Protein AF-A0A453NN28-F1 (afdb_monomer_lite)

Foldseek 3Di:
DDDDDDDDDDDDDDDDDDPPDDDDDPPPPPPPPPDPVPDPVVVVVVCVVVVVVVVVCCCVPPVPPDPDDDDPCCVVVPNVPHPDDDDDPDDDDPPD

pLDDT: mean 73.57, std 19.94, range [37.91, 94.44]

Structure (mmCIF, N/CA/C/O backbone):
data_AF-A0A453NN28-F1
#
_entry.id   AF-A0A453NN28-F1
#
loop_
_atom_site.group_PDB
_atom_site.id
_atom_site.type_symbol
_atom_site.label_atom_id
_atom_site.label_alt_id
_atom_site.label_comp_id
_atom_site.label_asym_id
_atom_site.label_entity_id
_atom_site.label_seq_id
_atom_site.pdbx_PDB_ins_code
_atom_site.Cartn_x
_atom_site.Cartn_y
_atom_site.Cartn_z
_atom_site.occupancy
_atom_site.B_iso_or_equiv
_atom_site.auth_seq_id
_atom_site.auth_comp_id
_atom_site.auth_asym_id
_atom_site.auth_atom_id
_atom_site.pdbx_PDB_model_num
ATOM 1 N N . MET A 1 1 ? -68.437 -32.005 58.877 1.00 40.53 1 MET A N 1
ATOM 2 C CA . MET A 1 1 ? -67.161 -31.719 59.571 1.00 40.53 1 MET A CA 1
ATOM 3 C C . MET A 1 1 ? -66.806 -30.271 59.241 1.00 40.53 1 MET A C 1
ATOM 5 O O . MET A 1 1 ? -66.556 -29.997 58.081 1.00 40.53 1 MET A O 1
ATOM 9 N N . ALA A 1 2 ? -67.207 -29.295 60.065 1.00 37.91 2 ALA A N 1
ATOM 10 C CA . ALA A 1 2 ? -66.466 -28.763 61.225 1.00 37.91 2 ALA A CA 1
ATOM 11 C C . ALA A 1 2 ? -65.130 -28.114 60.818 1.00 37.91 2 ALA A C 1
ATOM 13 O O . ALA A 1 2 ? -64.340 -28.780 60.171 1.00 37.91 2 ALA A O 1
ATOM 14 N N . PHE A 1 3 ? -64.737 -26.896 61.184 1.00 40.03 3 PHE A N 1
ATOM 15 C CA . PHE A 1 3 ? -65.337 -25.701 61.786 1.00 40.03 3 PHE A CA 1
ATOM 16 C C . PHE A 1 3 ? -64.256 -24.609 61.607 1.00 40.03 3 PHE A C 1
ATOM 18 O O . PHE A 1 3 ? -63.064 -24.907 61.650 1.00 40.03 3 PHE A O 1
ATOM 25 N N . PHE A 1 4 ? -64.665 -23.353 61.434 1.00 43.19 4 PHE A N 1
ATOM 26 C CA . PHE A 1 4 ? -63.816 -22.172 61.630 1.00 43.19 4 PHE A CA 1
ATOM 27 C C . PHE A 1 4 ? -63.118 -22.198 63.003 1.00 43.19 4 PHE A C 1
ATOM 29 O O . PHE A 1 4 ? -63.772 -22.577 63.976 1.00 43.19 4 PHE A O 1
ATOM 36 N N . ARG A 1 5 ? -61.873 -21.686 63.074 1.00 44.00 5 ARG A N 1
ATOM 37 C CA . ARG A 1 5 ? -61.206 -20.935 64.179 1.00 44.00 5 ARG A CA 1
ATOM 38 C C . ARG A 1 5 ? -59.683 -21.185 64.135 1.00 44.00 5 ARG A C 1
ATOM 40 O O . ARG A 1 5 ? -59.266 -22.305 63.916 1.00 44.00 5 ARG A O 1
ATOM 47 N N . GLY A 1 6 ? -58.799 -20.212 64.331 1.00 44.22 6 GLY A N 1
ATOM 48 C CA . GLY A 1 6 ? -59.009 -18.936 64.988 1.00 44.22 6 GLY A CA 1
ATOM 49 C C . GLY A 1 6 ? -57.873 -17.939 64.773 1.00 44.22 6 GLY A C 1
ATOM 50 O O . GLY A 1 6 ? -56.741 -18.275 64.437 1.00 44.22 6 GLY A O 1
ATOM 51 N N . LEU A 1 7 ? -58.257 -16.689 65.005 1.00 45.81 7 LEU A N 1
ATOM 52 C CA . LEU A 1 7 ? -57.401 -15.575 65.364 1.00 45.81 7 LEU A CA 1
ATOM 53 C C . LEU A 1 7 ? -56.619 -15.901 66.643 1.00 45.81 7 LEU A C 1
ATOM 55 O O . LEU A 1 7 ? -57.210 -16.318 67.637 1.00 45.81 7 LEU A O 1
ATOM 59 N N . ALA A 1 8 ? -55.329 -15.588 66.635 1.00 48.78 8 ALA A N 1
ATOM 60 C CA . ALA A 1 8 ? -54.583 -15.225 67.830 1.00 48.78 8 ALA A CA 1
ATOM 61 C C . ALA A 1 8 ? -53.685 -14.035 67.472 1.00 48.78 8 ALA A C 1
ATOM 63 O O . ALA A 1 8 ? -52.553 -14.178 67.017 1.00 48.78 8 ALA A O 1
ATOM 64 N N . ALA A 1 9 ? -54.245 -12.838 67.640 1.00 47.53 9 ALA A N 1
ATOM 65 C CA . ALA A 1 9 ? -53.453 -11.665 67.959 1.00 47.53 9 ALA A CA 1
ATOM 66 C C . ALA A 1 9 ? -52.768 -11.897 69.316 1.00 47.53 9 ALA A C 1
ATOM 68 O O . ALA A 1 9 ? -53.333 -12.597 70.152 1.00 47.53 9 ALA A O 1
ATOM 69 N N . VAL A 1 10 ? -51.597 -11.286 69.529 1.00 52.34 10 VAL A N 1
ATOM 70 C CA . VAL A 1 10 ? -51.208 -10.548 70.752 1.00 52.34 10 VAL A CA 1
ATOM 71 C C . VAL A 1 10 ? -49.682 -10.364 70.779 1.00 52.34 10 VAL A C 1
ATOM 73 O O . VAL A 1 10 ? -48.903 -11.274 71.029 1.00 52.34 10 VAL A O 1
ATOM 76 N N . SER A 1 11 ? -49.306 -9.115 70.494 1.00 41.62 11 SER A N 1
ATOM 77 C CA . SER A 1 11 ? -48.256 -8.310 71.124 1.00 41.62 11 SER A CA 1
ATOM 78 C C . SER A 1 11 ? -46.853 -8.892 71.347 1.00 41.62 11 SER A C 1
ATOM 80 O O . SER A 1 11 ? -46.639 -9.741 72.208 1.00 41.62 11 SER A O 1
ATOM 82 N N . ARG A 1 12 ? -45.859 -8.184 70.800 1.00 43.38 12 ARG A N 1
ATOM 83 C CA . ARG A 1 12 ? -44.803 -7.581 71.629 1.00 43.38 12 ARG A CA 1
ATOM 84 C C . ARG A 1 12 ? -44.300 -6.292 70.991 1.00 43.38 12 ARG A C 1
ATOM 86 O O . ARG A 1 12 ? -43.534 -6.280 70.037 1.00 43.38 12 ARG A O 1
ATOM 93 N N . LEU A 1 13 ? -44.774 -5.205 71.579 1.00 49.69 13 LEU A N 1
ATOM 94 C CA . LEU A 1 13 ? -44.190 -3.881 71.532 1.00 49.69 13 LEU A CA 1
ATOM 95 C C . LEU A 1 13 ? -42.740 -3.973 72.047 1.00 49.69 13 LEU A C 1
ATOM 97 O O . LEU A 1 13 ? -42.524 -4.362 73.196 1.00 49.69 13 LEU A O 1
ATOM 101 N N . ARG A 1 14 ? -41.746 -3.594 71.239 1.00 42.19 14 ARG A N 1
ATOM 102 C CA . ARG A 1 14 ? -40.473 -3.099 71.776 1.00 42.19 14 ARG A CA 1
ATOM 103 C C . ARG A 1 14 ? -40.037 -1.869 70.996 1.00 42.19 14 ARG A C 1
ATOM 105 O O . ARG A 1 14 ? -39.686 -1.920 69.827 1.00 42.19 14 ARG A O 1
ATOM 112 N N . SER A 1 15 ? -40.138 -0.770 71.717 1.00 41.38 15 SER A N 1
ATOM 113 C CA . SER A 1 15 ? -39.672 0.571 71.432 1.00 41.38 15 SER A CA 1
ATOM 114 C C . SER A 1 15 ? -38.149 0.672 71.317 1.00 41.38 15 SER A C 1
ATOM 116 O O . SER A 1 15 ? -37.423 -0.126 71.916 1.00 41.38 15 SER A O 1
ATOM 118 N N . ARG A 1 16 ? -37.742 1.743 70.613 1.00 42.59 16 ARG A N 1
ATOM 119 C CA . ARG A 1 16 ? -36.457 2.483 70.545 1.00 42.59 16 ARG A CA 1
ATOM 120 C C . ARG A 1 16 ? -36.122 2.664 69.061 1.00 42.59 16 ARG A C 1
ATOM 122 O O . ARG A 1 16 ? -35.618 1.754 68.428 1.00 42.59 16 ARG A O 1
ATOM 129 N N . MET A 1 17 ? -36.579 3.726 68.398 1.00 41.53 17 MET A N 1
ATOM 130 C CA . MET A 1 17 ? -36.077 5.098 68.564 1.00 41.53 17 MET A CA 1
ATOM 131 C C . MET A 1 17 ? -34.545 5.092 68.644 1.00 41.53 17 MET A C 1
ATOM 133 O O . MET A 1 17 ? -33.962 5.208 69.715 1.00 41.53 17 MET A O 1
ATOM 137 N N . GLY A 1 18 ? -33.932 4.860 67.485 1.00 38.78 18 GLY A N 1
ATOM 138 C CA . GLY A 1 18 ? -32.558 5.214 67.161 1.00 38.78 18 GLY A CA 1
ATOM 139 C C . GLY A 1 18 ? -32.631 6.082 65.914 1.00 38.78 18 GLY A C 1
ATOM 140 O O . GLY A 1 18 ? -32.691 5.578 64.797 1.00 38.78 18 GLY A O 1
ATOM 141 N N . GLN A 1 19 ? -32.783 7.383 66.133 1.00 48.28 19 GLN A N 1
ATOM 142 C CA . GLN A 1 19 ? -32.461 8.385 65.135 1.00 48.28 19 GLN A CA 1
ATOM 143 C C . GLN A 1 19 ? -30.948 8.319 64.938 1.00 48.28 19 GLN A C 1
ATOM 145 O O . GLN A 1 19 ? -30.228 8.792 65.808 1.00 48.28 19 GLN A O 1
ATOM 150 N N . ASP A 1 20 ? -30.474 7.783 63.820 1.00 39.62 20 ASP A N 1
ATOM 151 C CA . ASP A 1 20 ? -29.130 8.110 63.350 1.00 39.62 20 ASP A CA 1
ATOM 152 C C . ASP A 1 20 ? -29.274 9.143 62.239 1.00 39.62 20 ASP A C 1
ATOM 154 O O . ASP A 1 20 ? -29.247 8.869 61.041 1.00 39.62 20 ASP A O 1
ATOM 158 N N . ALA A 1 21 ? -29.482 10.381 62.685 1.00 46.91 21 ALA A N 1
ATOM 159 C CA . ALA A 1 21 ? -29.092 11.536 61.911 1.00 46.91 21 ALA A CA 1
ATOM 160 C C . ALA A 1 21 ? -27.560 11.558 61.859 1.00 46.91 21 ALA A C 1
ATOM 162 O O . ALA A 1 21 ? 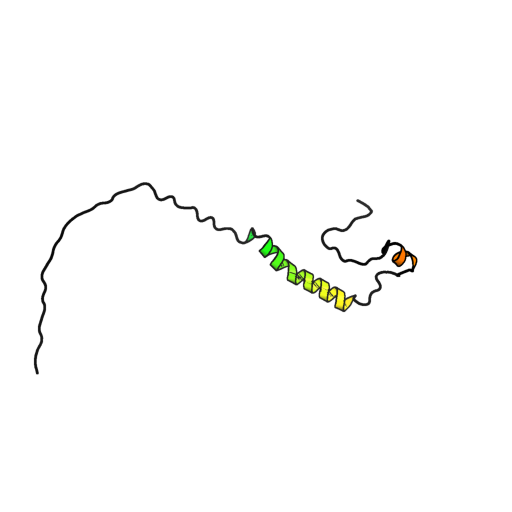-26.904 11.970 62.809 1.00 46.91 21 ALA A O 1
ATOM 163 N N . THR A 1 22 ? -26.990 11.154 60.730 1.00 51.28 22 THR A N 1
ATOM 164 C CA . THR A 1 22 ? -25.733 11.736 60.254 1.00 51.28 22 THR A CA 1
ATOM 165 C C . THR A 1 22 ? -25.948 12.205 58.825 1.00 51.28 22 THR A C 1
ATOM 167 O O . THR A 1 22 ? -25.788 11.500 57.835 1.00 51.28 22 THR A O 1
ATOM 170 N N . THR A 1 23 ? -26.362 13.464 58.731 1.00 54.44 23 THR A N 1
ATOM 171 C CA . THR A 1 23 ? -25.927 14.327 57.642 1.00 54.44 23 THR A CA 1
ATOM 172 C C . THR A 1 23 ? -24.400 14.280 57.534 1.00 54.44 23 THR A C 1
ATOM 174 O O . THR A 1 23 ? -23.723 14.182 58.555 1.00 54.44 23 THR A O 1
ATOM 177 N N . LEU A 1 24 ? -23.901 14.524 56.318 1.00 51.97 24 LEU A N 1
ATOM 178 C CA . LEU A 1 24 ? -22.509 14.843 55.965 1.00 51.97 24 LEU A CA 1
ATOM 179 C C . LEU A 1 24 ? -21.611 13.623 55.710 1.00 51.97 24 LEU A C 1
ATOM 181 O O . LEU A 1 24 ? -20.952 13.106 56.602 1.00 51.97 24 LEU A O 1
ATOM 185 N N . GLY A 1 25 ? -21.533 13.208 54.444 1.00 52.38 25 GLY A N 1
ATOM 186 C CA . GLY A 1 25 ? -20.520 12.235 54.025 1.00 52.38 25 GLY A CA 1
ATOM 187 C C . GLY A 1 25 ? -20.801 11.470 52.737 1.00 52.38 25 GLY A C 1
ATOM 188 O O . GLY A 1 25 ? -20.056 10.557 52.406 1.00 52.38 25 GLY A O 1
ATOM 189 N N . GLY A 1 26 ? -21.859 11.799 51.993 1.00 53.00 26 GLY A N 1
ATOM 190 C CA . GLY A 1 26 ? -22.084 11.219 50.672 1.00 53.00 26 GLY A CA 1
ATOM 191 C C . GLY A 1 26 ? -21.149 11.854 49.650 1.00 53.00 26 GLY A C 1
ATOM 192 O O . GLY A 1 26 ? -21.542 12.804 48.977 1.00 53.00 26 GLY A O 1
ATOM 193 N N . VAL A 1 27 ? -19.917 11.352 49.528 1.00 60.47 27 VAL A N 1
ATOM 194 C CA . VAL A 1 27 ? -19.091 11.615 48.345 1.00 60.47 27 VAL A CA 1
ATOM 195 C C . VAL A 1 27 ? -19.843 11.003 47.170 1.00 60.47 27 VAL A C 1
ATOM 197 O O . VAL A 1 27 ? -19.804 9.798 46.931 1.00 60.47 27 VAL A O 1
ATOM 200 N N . ARG A 1 28 ? -20.622 11.834 46.479 1.00 60.12 28 ARG A N 1
ATOM 201 C CA . ARG A 1 28 ? -21.230 11.490 45.201 1.00 60.12 28 ARG A CA 1
ATOM 202 C C . ARG A 1 28 ? -20.074 11.355 44.224 1.00 60.12 28 ARG A C 1
ATOM 204 O O . ARG A 1 28 ? -19.636 12.347 43.649 1.00 60.12 28 ARG A O 1
ATOM 211 N N . TRP A 1 29 ? -19.548 10.139 44.098 1.00 53.62 29 TRP A N 1
ATOM 212 C CA . TRP A 1 29 ? -18.617 9.784 43.041 1.00 53.62 29 TRP A CA 1
ATOM 213 C C . TRP A 1 29 ? -19.269 10.211 41.734 1.00 53.62 29 TRP A C 1
ATOM 215 O O . TRP A 1 29 ? -20.337 9.716 41.365 1.00 53.62 29 TRP A O 1
ATOM 225 N N . LEU A 1 30 ? -18.687 11.224 41.097 1.00 61.38 30 LEU A N 1
ATOM 226 C CA . LEU A 1 30 ? -19.071 11.610 39.758 1.00 61.38 30 LEU A CA 1
ATOM 227 C C . LEU A 1 30 ? -18.759 10.378 38.908 1.00 61.38 30 LEU A C 1
ATOM 229 O O . LEU A 1 30 ? -17.595 10.076 38.654 1.00 61.38 30 LEU A O 1
ATOM 233 N N . GLN A 1 31 ? -19.788 9.607 38.562 1.00 60.59 31 GLN A N 1
ATOM 234 C CA . GLN A 1 31 ? -19.670 8.556 37.570 1.00 60.59 31 GLN A CA 1
ATOM 235 C C . GLN A 1 31 ? -19.346 9.276 36.265 1.00 60.59 31 GLN A C 1
ATOM 237 O O . GLN A 1 31 ? -20.235 9.780 35.580 1.00 60.59 31 GLN A O 1
ATOM 242 N N . MET A 1 32 ? -18.051 9.415 35.996 1.00 59.56 32 MET A N 1
ATOM 243 C CA . MET A 1 32 ? -17.528 9.920 34.744 1.00 59.56 32 MET A CA 1
ATOM 244 C C . MET A 1 32 ? -17.968 8.915 33.690 1.00 59.56 32 MET A C 1
ATOM 246 O O . MET A 1 32 ? -17.394 7.838 33.560 1.00 59.56 32 MET A O 1
ATOM 250 N N . GLN A 1 33 ? -19.075 9.224 33.017 1.00 57.38 33 GLN A N 1
ATOM 251 C CA . GLN A 1 33 ? -19.481 8.509 31.823 1.00 57.38 33 GLN A CA 1
ATOM 252 C C . GLN A 1 33 ? -18.376 8.772 30.805 1.00 57.38 33 GLN A C 1
ATOM 254 O O . GLN A 1 33 ? -18.274 9.866 30.254 1.00 57.38 33 GLN A O 1
ATOM 259 N N . SER A 1 34 ? -17.479 7.801 30.649 1.00 56.66 34 SER A N 1
ATOM 260 C CA . SER A 1 34 ? -16.503 7.788 29.573 1.00 56.66 34 SER A CA 1
ATOM 261 C C . SER A 1 34 ? -17.287 7.853 28.269 1.00 56.66 34 SER A C 1
ATOM 263 O O . SER A 1 34 ? -18.005 6.908 27.937 1.00 56.66 34 SER A O 1
ATOM 265 N N . ALA A 1 35 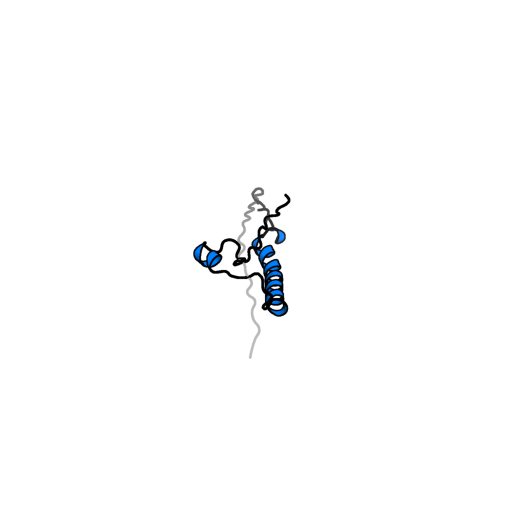? -17.211 8.986 27.574 1.00 59.88 35 ALA A N 1
ATOM 266 C CA . ALA A 1 35 ? -17.753 9.105 26.234 1.00 59.88 35 ALA A CA 1
ATOM 267 C C . ALA A 1 35 ? -17.110 8.010 25.373 1.00 59.88 35 ALA A C 1
ATOM 269 O O . ALA A 1 35 ? -15.885 7.897 25.323 1.00 59.88 35 ALA A O 1
ATOM 270 N N . SER A 1 36 ? -17.936 7.186 24.732 1.00 58.41 36 SER A N 1
ATOM 271 C CA . SER A 1 36 ? -17.498 6.105 23.841 1.00 58.41 36 SER A CA 1
ATOM 272 C C . SER A 1 36 ? -16.671 6.605 22.648 1.00 58.41 36 SER A C 1
ATOM 274 O O . SER A 1 36 ? -15.950 5.823 22.048 1.00 58.41 36 SER A O 1
ATOM 276 N N . ASP A 1 37 ? -16.722 7.909 22.357 1.00 57.53 37 ASP A N 1
ATOM 277 C CA . ASP A 1 37 ? -15.942 8.592 21.314 1.00 57.53 37 ASP A CA 1
ATOM 278 C C . ASP A 1 37 ? -14.440 8.744 21.616 1.00 57.53 37 ASP A C 1
ATOM 280 O O . ASP A 1 37 ? -13.676 9.165 20.751 1.00 57.53 37 ASP A O 1
ATOM 284 N N . LEU A 1 38 ? -13.990 8.442 22.838 1.00 67.19 38 LEU A N 1
ATOM 285 C CA . LEU A 1 38 ? -12.598 8.661 23.258 1.00 67.19 38 LEU A CA 1
ATOM 286 C C . LEU A 1 38 ? -11.702 7.423 23.107 1.00 67.19 38 LEU A C 1
ATOM 288 O O . LEU A 1 38 ? -10.509 7.499 23.404 1.00 67.19 38 LEU A O 1
ATOM 292 N N . ASP A 1 39 ? -12.250 6.281 22.681 1.00 83.94 39 ASP A N 1
ATOM 293 C CA . ASP A 1 39 ? -11.469 5.056 22.522 1.00 83.94 39 ASP A CA 1
ATOM 294 C C . ASP A 1 39 ? -10.925 4.904 21.094 1.00 83.94 39 ASP A C 1
ATOM 296 O O . ASP A 1 39 ? -11.640 4.564 20.150 1.00 83.94 39 ASP A O 1
ATOM 300 N N . LEU A 1 40 ? -9.611 5.096 20.954 1.00 86.31 40 LEU A N 1
ATOM 301 C CA . LEU A 1 40 ? -8.885 4.961 19.689 1.00 86.31 40 LEU A CA 1
ATOM 302 C C . LEU A 1 40 ? -9.037 3.559 19.074 1.00 86.31 40 LEU A C 1
ATOM 304 O O . LEU A 1 40 ? -9.025 3.403 17.853 1.00 86.31 40 LEU A O 1
ATOM 308 N N . ARG A 1 41 ? -9.189 2.521 19.909 1.00 86.69 41 ARG A N 1
ATOM 309 C CA . ARG A 1 41 ? -9.408 1.151 19.425 1.00 86.69 41 ARG A CA 1
ATOM 310 C C . ARG A 1 41 ? -10.737 1.013 18.696 1.00 86.69 41 ARG A C 1
ATOM 312 O O . ARG A 1 41 ? -10.767 0.385 17.641 1.00 86.69 41 ARG A O 1
ATOM 319 N N . SER A 1 42 ? -11.795 1.594 19.248 1.00 86.69 42 SER A N 1
ATOM 320 C CA . SER A 1 42 ? -13.132 1.562 18.657 1.00 86.69 42 SER A CA 1
ATOM 321 C C . SER A 1 42 ? -13.152 2.281 17.302 1.00 86.69 42 SER A C 1
ATOM 323 O O . SER A 1 42 ? -13.625 1.714 16.321 1.00 86.69 42 SER A O 1
ATOM 325 N N . GLN A 1 43 ? -12.502 3.445 17.197 1.00 88.31 43 GLN A N 1
ATOM 326 C CA . GLN A 1 43 ? -12.368 4.169 15.925 1.00 88.31 43 GLN A CA 1
ATOM 327 C C . GLN A 1 43 ? -11.589 3.374 14.866 1.00 88.31 43 GLN A C 1
ATOM 329 O O . GLN A 1 43 ? -12.019 3.258 13.720 1.00 88.31 43 GLN A O 1
ATOM 334 N N . LEU A 1 44 ? -10.462 2.758 15.240 1.00 87.19 44 LEU A N 1
ATOM 335 C CA . LEU A 1 44 ? -9.713 1.901 14.314 1.00 87.19 44 LEU A CA 1
ATOM 336 C C . LEU A 1 44 ? -10.537 0.691 13.865 1.00 87.19 44 LEU A C 1
ATOM 338 O O . LEU A 1 44 ? -10.468 0.296 12.702 1.00 87.19 44 LEU A O 1
ATOM 342 N N . GLN A 1 45 ? -11.330 0.107 14.764 1.00 89.19 45 GLN A N 1
ATOM 343 C CA . GLN A 1 45 ? -12.188 -1.028 14.442 1.00 89.19 45 GLN A CA 1
ATOM 344 C C . GLN A 1 45 ? -13.243 -0.681 13.385 1.00 89.19 45 GLN A C 1
ATOM 346 O O . GLN A 1 45 ? -13.538 -1.523 12.538 1.00 89.19 45 GLN A O 1
ATOM 351 N N . GLU A 1 46 ? -13.767 0.542 13.395 1.00 89.88 46 GLU A N 1
ATOM 352 C CA . GLU A 1 46 ? -14.713 1.026 12.383 1.00 89.88 46 GLU A CA 1
ATOM 353 C C . GLU A 1 46 ? -14.050 1.263 11.018 1.00 89.88 46 GLU A C 1
ATOM 355 O O . GLU A 1 46 ? -14.661 0.993 9.986 1.00 89.88 46 GLU A O 1
ATOM 360 N N . MET A 1 47 ? -12.784 1.697 10.992 1.00 89.19 47 MET A N 1
ATOM 361 C CA . MET A 1 47 ? -12.050 1.994 9.751 1.00 89.19 47 MET A CA 1
ATOM 362 C C . MET A 1 47 ? -11.433 0.755 9.074 1.00 89.19 47 MET A C 1
ATOM 364 O O . MET A 1 47 ? -11.226 0.743 7.859 1.00 89.19 47 MET A O 1
ATOM 368 N N . ILE A 1 48 ? -11.120 -0.303 9.832 1.00 92.50 48 ILE A N 1
ATOM 369 C CA . ILE A 1 48 ? -10.476 -1.525 9.310 1.00 92.50 48 ILE A CA 1
ATOM 370 C C . ILE A 1 48 ? -11.255 -2.182 8.150 1.00 92.50 48 ILE A C 1
ATOM 372 O O . ILE A 1 48 ? -10.618 -2.519 7.145 1.00 92.50 48 ILE A O 1
ATOM 376 N N . PRO A 1 49 ? -12.587 -2.391 8.229 1.00 94.44 49 PRO A N 1
ATOM 377 C CA . PRO A 1 49 ? -13.348 -3.048 7.165 1.00 94.44 49 PRO A CA 1
ATOM 378 C C . PRO A 1 49 ? -13.251 -2.319 5.823 1.00 94.44 49 PRO A C 1
ATOM 380 O O . PRO A 1 49 ? -13.086 -2.958 4.784 1.00 94.44 49 PRO A O 1
ATOM 383 N N . GLU A 1 50 ? -13.273 -0.986 5.844 1.00 93.75 50 GLU A N 1
ATOM 384 C CA . GLU A 1 50 ? -13.149 -0.170 4.637 1.00 93.75 50 GLU A CA 1
ATOM 385 C C . GLU A 1 50 ? -11.792 -0.387 3.952 1.00 93.75 50 GLU A C 1
ATOM 387 O O . GLU A 1 50 ? -11.728 -0.629 2.744 1.00 93.75 50 GLU A O 1
ATOM 392 N N . GLN A 1 51 ? -10.697 -0.377 4.721 1.00 92.19 51 GLN A N 1
ATOM 393 C CA . GLN A 1 51 ? -9.354 -0.603 4.176 1.00 92.19 51 GLN A CA 1
ATOM 394 C C . GLN A 1 51 ? -9.180 -2.029 3.639 1.00 92.19 51 GLN A C 1
ATOM 396 O O . GLN A 1 51 ? -8.561 -2.233 2.592 1.00 92.19 51 GLN A O 1
ATOM 401 N N . GLN A 1 52 ? -9.777 -3.025 4.301 1.00 91.62 52 GLN A N 1
ATOM 402 C CA . GLN A 1 52 ? -9.787 -4.400 3.799 1.00 91.62 52 GLN A CA 1
ATOM 403 C C . GLN A 1 52 ? -10.495 -4.504 2.449 1.00 91.62 52 GLN A C 1
ATOM 405 O O . GLN A 1 52 ? -10.008 -5.194 1.551 1.00 91.62 52 GLN A O 1
ATOM 410 N N . ASP A 1 53 ? -11.624 -3.821 2.280 1.00 93.62 53 ASP A N 1
ATOM 411 C CA . ASP A 1 53 ? -12.361 -3.835 1.021 1.00 93.62 53 ASP A CA 1
ATOM 412 C C . ASP A 1 53 ? -11.628 -3.079 -0.091 1.00 93.62 53 ASP A C 1
ATOM 414 O O . ASP A 1 53 ? -11.612 -3.555 -1.228 1.00 93.62 53 ASP A O 1
ATOM 418 N N . ARG A 1 54 ? -10.932 -1.976 0.217 1.00 91.69 54 ARG A N 1
ATOM 419 C CA . ARG A 1 54 ? -10.021 -1.311 -0.736 1.00 91.69 54 ARG A CA 1
ATOM 420 C C . ARG A 1 54 ? -8.926 -2.262 -1.222 1.00 91.69 54 ARG A C 1
ATOM 422 O O . ARG A 1 54 ? -8.708 -2.368 -2.427 1.00 91.69 54 ARG A O 1
ATOM 429 N N . LEU A 1 55 ? -8.293 -3.010 -0.317 1.00 90.56 55 LEU A N 1
ATOM 430 C CA . LEU A 1 55 ? -7.242 -3.972 -0.667 1.00 90.56 55 LEU A CA 1
ATOM 431 C C . LEU A 1 55 ? -7.789 -5.141 -1.503 1.00 90.56 55 LEU A C 1
ATOM 433 O O . LEU A 1 55 ? -7.154 -5.564 -2.473 1.00 90.56 55 LEU A O 1
ATOM 437 N N . LYS A 1 56 ? -8.994 -5.634 -1.185 1.00 92.62 56 LYS A N 1
ATOM 438 C CA . LYS A 1 56 ? -9.684 -6.650 -1.999 1.00 92.62 56 LYS A CA 1
ATOM 439 C C . LYS A 1 56 ? -9.967 -6.141 -3.413 1.00 92.62 56 LYS A C 1
ATOM 441 O O . LYS A 1 56 ? -9.651 -6.858 -4.360 1.00 92.62 56 LYS A O 1
ATOM 446 N N . LYS A 1 57 ? -10.505 -4.923 -3.553 1.00 92.69 57 LYS A N 1
ATOM 447 C CA . LYS A 1 57 ? -10.781 -4.287 -4.854 1.00 92.69 57 LYS A CA 1
ATOM 448 C C . LYS A 1 57 ? -9.510 -4.109 -5.677 1.00 92.69 57 LYS A C 1
ATOM 450 O O . LYS A 1 57 ? -9.463 -4.522 -6.832 1.00 92.69 57 LYS A O 1
ATOM 455 N N . LEU A 1 58 ? -8.446 -3.597 -5.058 1.00 91.31 58 LEU A N 1
ATOM 456 C CA . LEU A 1 58 ? -7.153 -3.404 -5.713 1.00 91.31 58 LEU A CA 1
ATOM 457 C C . LEU A 1 58 ? -6.591 -4.735 -6.227 1.00 91.31 58 LEU A C 1
ATOM 459 O O . LEU A 1 58 ? -6.124 -4.822 -7.360 1.00 91.31 58 LEU A O 1
ATOM 463 N N . LYS A 1 59 ? -6.718 -5.811 -5.444 1.00 89.88 59 LYS A N 1
ATOM 464 C CA . LYS A 1 59 ? -6.322 -7.151 -5.885 1.00 89.88 59 LYS A CA 1
ATOM 465 C C . LYS A 1 59 ? -7.205 -7.692 -7.016 1.00 89.88 59 LYS A C 1
ATOM 467 O O . LYS A 1 59 ? -6.672 -8.324 -7.926 1.00 89.88 59 LYS A O 1
ATOM 472 N N . SER A 1 60 ? -8.523 -7.488 -6.973 1.00 89.75 60 SER A N 1
ATOM 473 C CA . SER A 1 60 ? -9.430 -7.992 -8.014 1.00 89.75 60 SER A CA 1
ATOM 474 C C . SER A 1 60 ? -9.296 -7.244 -9.338 1.00 89.75 60 SER A C 1
ATOM 476 O O . SER A 1 60 ? -9.324 -7.873 -10.391 1.00 89.75 60 SER A O 1
ATOM 478 N N . GLU A 1 61 ? -9.134 -5.923 -9.291 1.00 91.62 61 GLU A N 1
ATOM 479 C CA . GLU A 1 61 ? -9.111 -5.053 -10.472 1.00 91.62 61 GLU A CA 1
ATOM 480 C C . GLU A 1 61 ? -7.695 -4.906 -11.041 1.00 9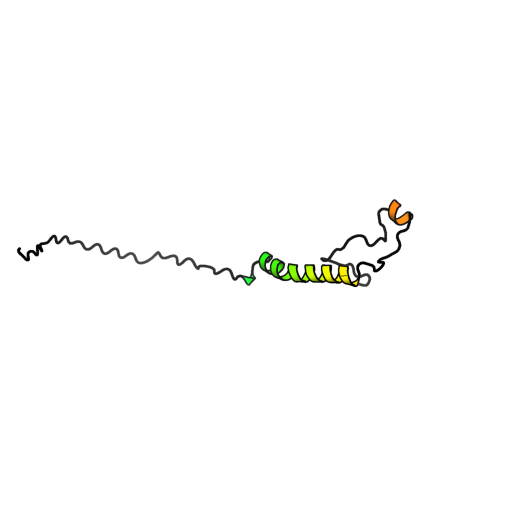1.62 61 GLU A C 1
ATOM 482 O O . GLU A 1 61 ? -7.491 -4.995 -12.251 1.00 91.62 61 GLU A O 1
ATOM 487 N N . HIS A 1 62 ? -6.696 -4.746 -10.168 1.00 89.38 62 HIS A N 1
ATOM 488 C CA . HIS A 1 62 ? -5.324 -4.403 -10.547 1.00 89.38 62 HIS A CA 1
ATOM 489 C C . HIS A 1 62 ? -4.286 -5.475 -10.196 1.00 89.38 62 HIS A C 1
ATOM 491 O O . HIS A 1 62 ? -3.095 -5.267 -10.406 1.00 89.38 62 HIS A O 1
ATOM 497 N N . GLY A 1 63 ? -4.696 -6.662 -9.740 1.00 85.38 63 GLY A N 1
ATOM 498 C CA . GLY A 1 63 ? -3.762 -7.717 -9.321 1.00 85.38 63 GLY A CA 1
ATOM 499 C C . GLY A 1 63 ? -2.823 -8.248 -10.415 1.00 85.38 63 GLY A C 1
ATOM 500 O O . GLY A 1 63 ? -1.837 -8.904 -10.096 1.00 85.38 63 GLY A O 1
ATOM 501 N N . LYS A 1 64 ? -3.109 -7.983 -11.697 1.00 87.50 64 LYS A N 1
ATOM 502 C CA . LYS A 1 64 ? -2.241 -8.344 -12.837 1.00 87.50 64 LYS A CA 1
ATOM 503 C C . LYS A 1 64 ? -1.468 -7.157 -13.420 1.00 87.50 64 LYS A C 1
ATOM 505 O O . LYS A 1 64 ? -0.765 -7.326 -14.414 1.00 87.50 64 LYS A O 1
ATOM 510 N N . VAL A 1 65 ? -1.625 -5.962 -12.853 1.00 91.50 65 VAL A N 1
ATOM 511 C CA . VAL A 1 65 ? -0.920 -4.764 -13.314 1.00 91.50 65 VAL A CA 1
ATOM 512 C C . VAL A 1 65 ? 0.551 -4.884 -12.925 1.00 91.50 65 VAL A C 1
ATOM 514 O O . VAL A 1 65 ? 0.882 -5.223 -11.791 1.00 91.50 65 VAL A O 1
ATOM 517 N N . GLN A 1 66 ? 1.442 -4.632 -13.882 1.00 87.06 66 GLN A N 1
ATOM 518 C CA . GLN A 1 66 ? 2.881 -4.649 -13.636 1.00 87.06 66 GLN A CA 1
ATOM 519 C C . GLN A 1 66 ? 3.287 -3.349 -12.931 1.00 87.06 66 GLN A C 1
ATOM 521 O O . GLN A 1 66 ? 3.054 -2.266 -13.460 1.00 87.06 66 GLN A O 1
ATOM 526 N N . LEU A 1 67 ? 3.883 -3.464 -11.741 1.00 85.31 67 LEU A N 1
ATOM 527 C CA . LEU A 1 67 ? 4.371 -2.320 -10.954 1.00 85.31 67 LEU A CA 1
ATOM 528 C C . LEU A 1 67 ? 5.775 -1.862 -11.381 1.00 85.31 67 LEU A C 1
ATOM 530 O O . LEU A 1 67 ? 6.161 -0.727 -11.123 1.00 85.31 67 LEU A O 1
ATOM 534 N N . GLY A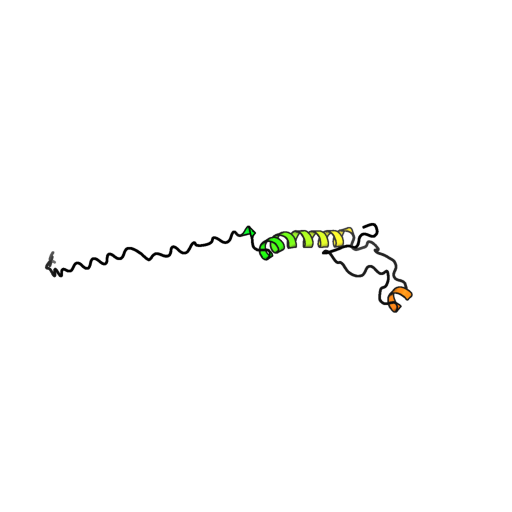 1 68 ? 6.540 -2.740 -12.028 1.00 86.75 68 GLY A N 1
ATOM 535 C CA . GLY A 1 68 ? 7.890 -2.458 -12.495 1.00 86.75 68 GLY A CA 1
ATOM 536 C C . GLY A 1 68 ? 8.585 -3.711 -13.020 1.00 86.75 68 GLY A C 1
ATOM 537 O O . GLY A 1 68 ? 8.085 -4.828 -12.871 1.00 86.75 68 GLY A O 1
ATOM 538 N N . ASN A 1 69 ? 9.752 -3.513 -13.628 1.00 87.31 69 ASN A N 1
ATOM 539 C CA . ASN A 1 69 ? 10.605 -4.599 -14.100 1.00 87.31 69 ASN A CA 1
ATOM 540 C C . ASN A 1 69 ? 11.609 -4.993 -13.018 1.00 87.31 69 ASN A C 1
ATOM 542 O O . ASN A 1 69 ? 12.176 -4.131 -12.352 1.00 87.31 69 ASN A O 1
ATOM 546 N N . ILE A 1 70 ? 11.866 -6.293 -12.891 1.00 89.19 70 ILE A N 1
ATOM 547 C CA . ILE A 1 70 ? 12.873 -6.829 -11.973 1.00 89.19 70 ILE A CA 1
ATOM 548 C C . ILE A 1 70 ? 14.120 -7.179 -12.787 1.00 89.19 70 ILE A C 1
ATOM 550 O O . ILE A 1 70 ? 14.062 -8.033 -13.672 1.00 89.19 70 ILE A O 1
ATOM 554 N N . THR A 1 71 ? 15.245 -6.524 -12.495 1.00 89.88 71 THR A N 1
ATOM 555 C CA . THR A 1 71 ? 16.553 -6.827 -13.101 1.00 89.88 71 THR A CA 1
ATOM 556 C C . THR A 1 71 ? 17.456 -7.588 -12.127 1.00 89.88 71 THR A C 1
ATOM 558 O O . THR A 1 71 ? 17.236 -7.582 -10.914 1.00 89.88 71 THR A O 1
ATOM 561 N N . VAL A 1 72 ? 18.498 -8.243 -12.651 1.00 89.00 72 VAL A N 1
ATOM 562 C CA . VAL A 1 72 ? 19.469 -9.008 -11.841 1.00 89.00 72 VAL A CA 1
ATOM 563 C C . VAL A 1 72 ? 20.190 -8.105 -10.829 1.00 89.00 72 VAL A C 1
ATOM 565 O O . VAL A 1 72 ? 20.386 -8.504 -9.681 1.00 89.00 72 VAL A O 1
ATOM 568 N N . ASP A 1 73 ? 20.491 -6.862 -11.211 1.00 89.50 73 ASP A N 1
ATOM 569 C CA . ASP A 1 73 ? 21.143 -5.882 -10.336 1.00 89.50 73 ASP A CA 1
ATOM 570 C C . ASP A 1 73 ? 20.283 -5.510 -9.123 1.00 89.50 73 ASP A C 1
ATOM 572 O O . ASP A 1 73 ? 20.810 -5.337 -8.026 1.00 89.50 73 ASP A O 1
ATOM 576 N N . MET A 1 74 ? 18.956 -5.433 -9.278 1.00 90.19 74 MET A N 1
ATOM 577 C CA . MET A 1 74 ? 18.048 -5.145 -8.160 1.00 90.19 74 MET A CA 1
ATOM 578 C C . MET A 1 74 ? 18.023 -6.288 -7.143 1.00 90.19 74 MET A C 1
ATOM 580 O O . MET A 1 74 ? 17.922 -6.040 -5.943 1.00 90.19 74 MET A O 1
ATOM 584 N N . VAL A 1 75 ? 18.131 -7.537 -7.603 1.00 87.56 75 VAL A N 1
ATOM 585 C CA . VAL A 1 75 ? 18.144 -8.717 -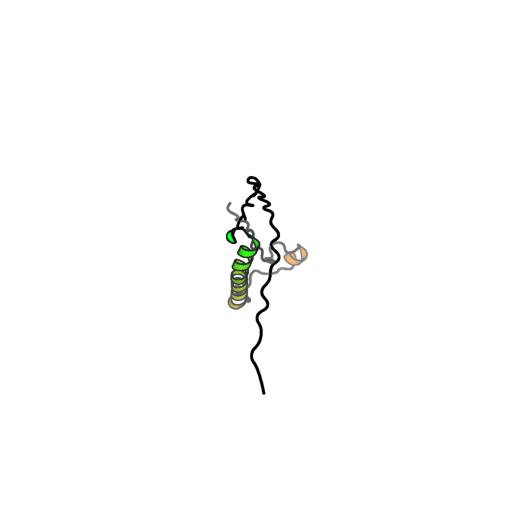6.726 1.00 87.56 75 VAL A CA 1
ATOM 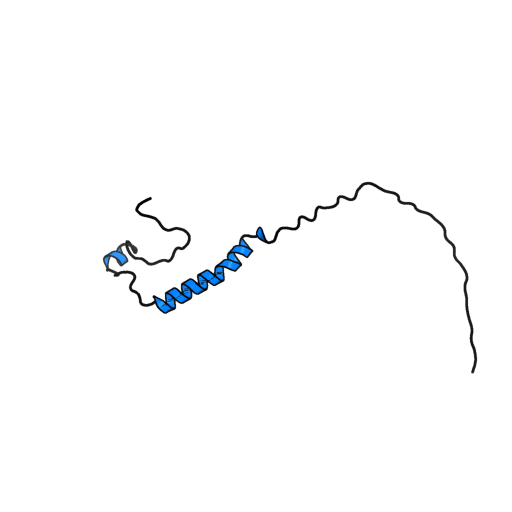586 C C . VAL A 1 75 ? 19.455 -8.792 -5.941 1.00 87.56 75 VAL A C 1
ATOM 588 O O . VAL A 1 75 ? 19.429 -8.993 -4.729 1.00 87.56 75 VAL A O 1
ATOM 591 N N . LEU A 1 76 ? 20.595 -8.574 -6.602 1.00 90.62 76 LEU A N 1
ATOM 592 C CA . LEU A 1 76 ? 21.909 -8.572 -5.946 1.00 90.62 76 LEU A CA 1
ATOM 593 C C . LEU A 1 76 ? 22.132 -7.325 -5.073 1.00 90.62 76 LEU A C 1
ATOM 595 O O . LEU A 1 76 ? 22.791 -7.401 -4.041 1.00 90.62 76 LEU A O 1
ATOM 599 N N . GLY A 1 77 ? 21.555 -6.188 -5.461 1.00 90.62 77 GLY A N 1
ATOM 600 C CA . GLY A 1 77 ? 21.667 -4.896 -4.782 1.00 90.62 77 GLY A CA 1
ATOM 601 C C . GLY A 1 77 ? 20.655 -4.659 -3.658 1.00 90.62 77 GLY A C 1
ATOM 602 O O . GLY A 1 77 ? 20.479 -3.513 -3.248 1.00 90.62 77 GLY A O 1
ATOM 603 N N . GLY A 1 78 ? 19.964 -5.699 -3.180 1.00 90.12 78 GLY A N 1
ATOM 604 C CA . GLY A 1 78 ? 19.066 -5.604 -2.024 1.00 90.12 78 GLY A CA 1
ATOM 605 C C . GLY A 1 78 ? 17.750 -4.867 -2.291 1.00 90.12 78 GLY A C 1
ATOM 606 O O . GLY A 1 78 ? 17.333 -4.051 -1.477 1.00 90.12 78 GLY A O 1
ATOM 607 N N . MET A 1 79 ? 17.086 -5.144 -3.419 1.00 86.38 79 MET A N 1
ATOM 608 C CA . MET A 1 79 ? 15.788 -4.565 -3.821 1.00 86.38 79 MET A CA 1
ATOM 609 C C . MET A 1 79 ? 15.808 -3.050 -4.084 1.00 86.38 79 MET A C 1
ATOM 611 O O . MET A 1 79 ? 14.766 -2.394 -4.089 1.00 86.38 79 MET A O 1
ATOM 615 N N . ARG A 1 80 ? 16.982 -2.464 -4.343 1.00 84.19 80 ARG A N 1
ATOM 616 C CA . ARG A 1 80 ? 17.096 -1.035 -4.655 1.00 84.19 80 ARG A CA 1
ATOM 617 C C . ARG A 1 80 ? 16.321 -0.692 -5.932 1.00 84.19 80 ARG A C 1
ATOM 619 O O . ARG A 1 80 ? 16.640 -1.197 -7.002 1.00 84.19 80 ARG A O 1
ATOM 626 N N . GLY A 1 81 ? 15.335 0.198 -5.814 1.00 84.69 81 GLY A N 1
ATOM 627 C CA . GLY A 1 81 ? 14.474 0.605 -6.931 1.00 84.69 81 GLY A CA 1
ATOM 628 C C . GLY A 1 81 ? 13.341 -0.376 -7.252 1.00 84.69 81 GLY A C 1
ATOM 629 O O . GLY A 1 81 ? 12.671 -0.204 -8.265 1.00 84.69 81 GLY A O 1
ATOM 630 N N . MET A 1 82 ? 13.116 -1.388 -6.408 1.00 89.25 82 MET A N 1
ATOM 631 C CA . MET A 1 82 ? 12.012 -2.335 -6.548 1.00 89.25 82 MET A CA 1
ATOM 632 C C . MET A 1 82 ? 10.864 -1.977 -5.598 1.00 89.25 82 MET A C 1
ATOM 634 O O . MET A 1 82 ? 11.053 -1.887 -4.385 1.00 89.25 82 MET A O 1
ATOM 638 N N . THR A 1 83 ? 9.651 -1.846 -6.133 1.00 87.19 83 THR A N 1
ATOM 639 C CA . THR A 1 83 ? 8.434 -1.698 -5.321 1.00 87.19 83 THR A CA 1
ATOM 640 C C . THR A 1 83 ? 7.996 -3.067 -4.799 1.00 87.19 83 THR A C 1
ATOM 642 O O . THR A 1 83 ? 7.353 -3.829 -5.519 1.00 87.19 83 THR A O 1
ATOM 645 N N . GLY A 1 84 ? 8.380 -3.400 -3.562 1.00 86.12 84 GLY A N 1
ATOM 646 C CA . GLY A 1 84 ? 8.150 -4.728 -2.967 1.00 86.12 84 GLY A CA 1
ATOM 647 C C . GLY A 1 84 ? 7.245 -4.773 -1.730 1.00 86.12 84 GLY A C 1
ATOM 648 O O . GLY A 1 84 ? 6.829 -5.857 -1.329 1.00 86.12 84 GLY A O 1
ATOM 649 N N . MET A 1 85 ? 6.932 -3.629 -1.114 1.00 88.44 85 MET A N 1
ATOM 650 C CA . MET A 1 85 ? 6.148 -3.551 0.125 1.00 88.44 85 MET A CA 1
ATOM 651 C C . MET A 1 85 ? 5.084 -2.456 0.031 1.00 88.44 85 MET A C 1
ATOM 653 O O . MET A 1 85 ? 5.309 -1.419 -0.588 1.00 88.44 85 MET A O 1
ATOM 657 N N . LEU A 1 86 ? 3.942 -2.697 0.676 1.00 90.50 86 LEU A N 1
ATOM 658 C CA . LEU A 1 86 ? 2.886 -1.712 0.883 1.00 90.50 86 LEU A CA 1
ATOM 659 C C . LEU A 1 86 ? 3.067 -1.043 2.253 1.00 90.50 86 LEU A C 1
ATOM 661 O O . LEU A 1 86 ? 3.202 -1.743 3.258 1.00 90.50 86 LEU A O 1
ATOM 665 N N . TRP A 1 87 ? 3.051 0.290 2.293 1.00 90.69 87 TRP A N 1
ATOM 666 C CA . TRP A 1 87 ? 3.169 1.079 3.519 1.00 90.69 87 TRP A CA 1
ATOM 667 C C . TRP A 1 87 ? 2.161 2.233 3.499 1.00 90.69 87 TRP A C 1
ATOM 669 O O . TRP A 1 87 ? 2.267 3.128 2.670 1.00 90.69 87 TRP A O 1
ATOM 679 N N . GLU A 1 88 ? 1.170 2.200 4.392 1.00 88.56 88 GLU A N 1
ATOM 680 C CA . GLU A 1 88 ? 0.021 3.124 4.349 1.00 88.56 88 GLU A CA 1
ATOM 681 C C . GLU A 1 88 ? 0.223 4.404 5.173 1.00 88.56 88 GLU A C 1
ATOM 683 O O . GLU A 1 88 ? -0.447 5.403 4.938 1.00 88.56 88 GLU A O 1
ATOM 688 N N . THR A 1 89 ? 1.113 4.401 6.172 1.00 90.31 89 THR A N 1
ATOM 689 C CA . THR A 1 89 ? 1.150 5.494 7.163 1.00 90.31 89 THR A CA 1
ATOM 690 C C . THR A 1 89 ? 1.810 6.766 6.647 1.00 90.31 89 THR A C 1
ATOM 692 O O . THR A 1 89 ? 1.600 7.835 7.210 1.00 90.31 89 THR A O 1
ATOM 695 N N . SER A 1 90 ? 2.682 6.646 5.649 1.00 88.56 90 SER A N 1
ATOM 696 C CA . SER A 1 90 ? 3.501 7.753 5.164 1.00 88.56 90 SER A CA 1
ATOM 697 C C . SER A 1 90 ? 4.052 7.446 3.779 1.00 88.56 90 SER A C 1
ATOM 699 O O . SER A 1 90 ? 4.571 6.351 3.552 1.00 88.56 90 SER A O 1
ATOM 701 N N . LEU A 1 91 ? 4.008 8.441 2.899 1.00 91.00 91 LEU A N 1
ATOM 702 C CA . LEU A 1 91 ? 4.660 8.444 1.595 1.00 91.00 91 LEU A CA 1
ATOM 703 C C . LEU A 1 91 ? 5.585 9.661 1.532 1.00 91.00 91 LEU A C 1
ATOM 705 O O . LEU A 1 91 ? 5.243 10.714 2.061 1.00 91.00 91 LEU A O 1
ATOM 709 N N . LEU A 1 92 ? 6.757 9.498 0.923 1.00 90.75 92 LEU A N 1
ATOM 710 C CA . LEU A 1 92 ? 7.694 10.598 0.718 1.00 90.75 92 LEU A CA 1
ATOM 711 C C . LEU A 1 92 ? 7.319 11.349 -0.565 1.00 90.75 92 LEU A C 1
ATOM 713 O O . LEU A 1 92 ? 7.350 10.748 -1.641 1.00 90.75 92 LEU A O 1
ATOM 717 N N . ASP A 1 93 ? 6.977 12.629 -0.438 1.00 93.50 93 ASP A N 1
ATOM 718 C CA . ASP A 1 93 ? 6.787 13.535 -1.574 1.00 93.50 93 ASP A CA 1
ATOM 719 C C . ASP A 1 93 ? 8.161 14.059 -2.043 1.00 93.50 93 ASP A C 1
ATOM 721 O O . ASP A 1 93 ? 8.949 14.494 -1.203 1.00 93.50 93 ASP A O 1
ATOM 725 N N . PRO A 1 94 ? 8.520 13.959 -3.337 1.00 92.38 94 PRO A N 1
ATOM 726 C CA . PRO A 1 94 ? 9.789 14.480 -3.845 1.00 92.38 94 PRO A CA 1
ATOM 727 C C . PRO A 1 94 ? 9.888 16.015 -3.916 1.00 92.38 94 PRO A C 1
ATOM 729 O O . PRO A 1 94 ? 11.006 16.507 -4.065 1.00 92.38 94 PRO A O 1
ATOM 732 N N . GLU A 1 95 ? 8.775 16.755 -3.861 1.00 88.62 95 GLU A N 1
ATOM 733 C CA . GLU A 1 95 ? 8.746 18.219 -4.055 1.00 88.62 95 GLU A CA 1
ATOM 734 C C . GLU A 1 95 ? 8.499 19.027 -2.761 1.00 88.62 95 GLU A C 1
ATOM 736 O O . GLU A 1 95 ? 8.547 20.260 -2.803 1.00 88.62 95 GLU A O 1
ATOM 741 N N . GLU A 1 96 ? 8.244 18.364 -1.626 1.00 72.75 96 GLU A N 1
ATOM 742 C CA . GLU A 1 96 ? 8.222 18.984 -0.283 1.00 72.75 96 GLU A CA 1
ATOM 743 C C . GLU A 1 96 ? 9.616 19.003 0.368 1.00 72.75 96 GLU A C 1
ATOM 745 O O . GLU A 1 96 ? 9.981 20.060 0.939 1.00 72.75 96 GLU A O 1
#

Sequence (96 aa):
MAFFRGLAAVSRLRSRMGQDATTLGGVRWLQMQSASDLDLRSQLQEMIPEQQDRLKKLKSEHGKVQLGNITVDMVLGGMRGMTGMLWETSLLDPEE

Organism: Aegilops tauschii subsp. strangulata (NCBI:txid200361)

Secondary structure (DSSP, 8-state):
-----------------------S-----------GGG-HHHHHHHHHHHHHHHHHHHHHHHTT-------HHHHHTTSTT-------S----S--

InterPro domains:
  IPR002020 Citrate synthase [PTHR11739] (22-96)
  IPR016142 Citrate synthase-like, large alpha subdomain [G3DSA:1.10.580.10] (31-96)
  IPR036969 Citrate synthase superfamily [SSF48256] (40-96)

Radius of gyration: 38.87 Å; chains: 1; bounding box: 89×51×86 Å